Protein AF-A0A833JDJ6-F1 (afdb_monomer)

Structure (mmCIF, N/CA/C/O backbone):
data_AF-A0A833JDJ6-F1
#
_entry.id   AF-A0A833JDJ6-F1
#
loop_
_atom_site.group_PDB
_atom_site.id
_atom_site.type_symbol
_atom_site.label_atom_id
_atom_site.label_alt_id
_atom_site.label_comp_id
_atom_site.label_asym_id
_atom_site.label_entity_id
_atom_site.label_seq_id
_atom_site.pdbx_PDB_ins_code
_atom_site.Cartn_x
_atom_site.Cartn_y
_atom_site.Cartn_z
_atom_site.occupancy
_atom_site.B_iso_or_equiv
_atom_site.auth_seq_id
_atom_site.auth_comp_id
_atom_site.auth_asym_id
_atom_site.auth_atom_id
_atom_site.pdbx_PDB_model_num
ATOM 1 N N . MET A 1 1 ? 30.767 -0.910 -39.410 1.00 68.19 1 MET A N 1
ATOM 2 C CA . MET A 1 1 ? 29.750 0.168 -39.430 1.00 68.19 1 MET A CA 1
ATOM 3 C C . MET A 1 1 ? 28.415 -0.305 -38.847 1.00 68.19 1 MET A C 1
ATOM 5 O O . MET A 1 1 ? 27.985 0.257 -37.852 1.00 68.19 1 MET A O 1
ATOM 9 N N . ILE A 1 2 ? 27.828 -1.394 -39.364 1.00 83.81 2 ILE A N 1
ATOM 10 C CA . ILE A 1 2 ? 26.548 -1.960 -38.882 1.00 83.81 2 ILE A CA 1
ATOM 11 C C . ILE A 1 2 ? 26.592 -2.422 -37.414 1.00 83.81 2 ILE A C 1
ATOM 13 O O . ILE A 1 2 ? 25.705 -2.076 -36.647 1.00 83.81 2 ILE A O 1
ATOM 17 N N . ALA A 1 3 ? 27.645 -3.123 -36.980 1.00 83.00 3 ALA A N 1
ATOM 18 C CA . ALA A 1 3 ? 27.762 -3.567 -35.583 1.00 83.00 3 ALA A CA 1
ATOM 19 C C . ALA A 1 3 ? 27.811 -2.396 -34.580 1.00 83.00 3 ALA A C 1
ATOM 21 O O . ALA A 1 3 ? 27.207 -2.465 -33.514 1.00 83.00 3 ALA A O 1
ATOM 22 N N . ASN A 1 4 ? 28.472 -1.291 -34.950 1.00 86.12 4 ASN A N 1
ATOM 23 C CA . ASN A 1 4 ? 28.526 -0.091 -34.115 1.00 86.12 4 ASN A CA 1
ATOM 24 C C . ASN A 1 4 ? 27.152 0.592 -34.036 1.00 86.12 4 ASN A C 1
ATOM 26 O O . ASN A 1 4 ? 26.734 1.016 -32.964 1.00 86.12 4 ASN A O 1
ATOM 30 N N . PHE A 1 5 ? 26.421 0.637 -35.154 1.00 90.44 5 PHE A N 1
ATOM 31 C CA . PHE A 1 5 ? 25.044 1.128 -35.192 1.00 90.44 5 PHE A CA 1
ATOM 32 C C . PHE A 1 5 ? 24.110 0.286 -34.309 1.00 90.44 5 PHE A C 1
ATOM 34 O O . PHE A 1 5 ? 23.382 0.841 -33.491 1.00 90.44 5 PHE A O 1
ATOM 41 N N . ILE A 1 6 ? 24.184 -1.047 -3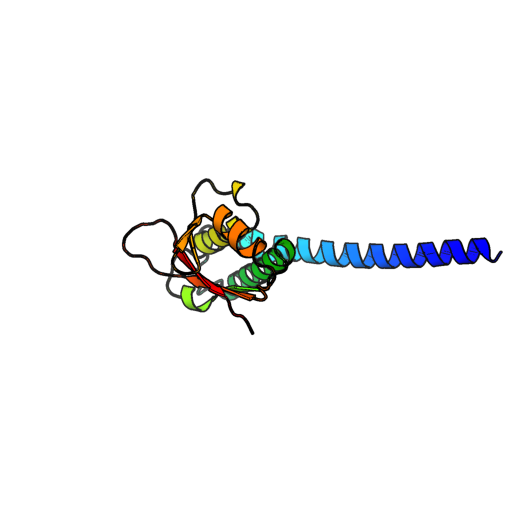4.408 1.00 91.38 6 ILE A N 1
ATOM 42 C CA . ILE A 1 6 ? 23.391 -1.968 -33.579 1.00 91.38 6 ILE A CA 1
ATOM 43 C C . ILE A 1 6 ? 23.707 -1.769 -32.090 1.00 91.38 6 ILE A C 1
ATOM 45 O O . ILE A 1 6 ? 22.786 -1.688 -31.281 1.00 91.38 6 ILE A O 1
ATOM 49 N N . PHE A 1 7 ? 24.984 -1.625 -31.723 1.00 93.19 7 PHE A N 1
ATOM 50 C CA . PHE A 1 7 ? 25.388 -1.365 -30.338 1.00 93.19 7 PHE A CA 1
ATOM 51 C C . PHE A 1 7 ? 24.778 -0.067 -29.786 1.00 93.19 7 PHE A C 1
ATOM 53 O O . PHE A 1 7 ? 24.161 -0.084 -28.723 1.00 93.19 7 PHE A O 1
ATOM 60 N N . HIS A 1 8 ? 24.886 1.043 -30.523 1.00 92.50 8 HIS A N 1
ATOM 61 C CA . HIS A 1 8 ? 24.336 2.333 -30.092 1.00 92.50 8 HIS A CA 1
ATOM 62 C C . HIS A 1 8 ? 22.805 2.316 -30.031 1.00 92.50 8 HIS A C 1
ATOM 64 O O . HIS A 1 8 ? 22.222 2.919 -29.133 1.00 92.50 8 HIS A O 1
ATOM 70 N N . PHE A 1 9 ? 22.149 1.595 -30.942 1.00 93.06 9 PHE A N 1
ATOM 71 C CA . PHE A 1 9 ? 20.698 1.425 -30.934 1.00 93.06 9 PHE A CA 1
ATOM 72 C C . PHE A 1 9 ? 20.218 0.651 -29.698 1.00 93.06 9 PHE A C 1
ATOM 74 O O . PHE A 1 9 ? 19.315 1.104 -28.995 1.00 93.06 9 PHE A O 1
ATOM 81 N N . ILE A 1 10 ? 20.861 -0.478 -29.384 1.00 93.00 10 ILE A N 1
ATOM 82 C CA . ILE A 1 10 ? 20.561 -1.262 -28.178 1.00 93.00 10 ILE A CA 1
ATOM 83 C C . ILE A 1 10 ? 20.815 -0.419 -26.922 1.00 93.00 10 ILE A C 1
ATOM 85 O O . ILE A 1 10 ? 19.972 -0.375 -26.027 1.00 93.00 10 ILE A O 1
ATOM 89 N N . PHE A 1 11 ? 21.937 0.304 -26.870 1.00 93.94 11 PHE A N 1
ATOM 90 C CA . PHE A 1 11 ? 22.257 1.196 -25.756 1.00 93.94 11 PHE A CA 1
ATOM 91 C C . PHE A 1 11 ? 21.213 2.308 -25.581 1.00 93.94 11 PHE A C 1
ATOM 93 O O . PHE A 1 11 ? 20.783 2.569 -24.460 1.00 93.94 11 PHE A O 1
ATOM 100 N N . ALA A 1 12 ? 20.746 2.918 -26.674 1.00 92.81 12 ALA A N 1
ATOM 101 C CA . ALA A 1 12 ? 19.701 3.937 -26.637 1.00 92.81 12 ALA A CA 1
ATOM 102 C C . ALA A 1 12 ? 18.378 3.388 -26.081 1.00 92.81 12 ALA A C 1
ATOM 104 O O . ALA A 1 12 ? 17.744 4.050 -25.262 1.00 92.81 12 ALA A O 1
ATOM 105 N N . ILE A 1 13 ? 17.988 2.162 -26.451 1.00 94.69 13 ILE A N 1
ATOM 106 C CA . ILE A 1 13 ? 16.804 1.502 -25.878 1.00 94.69 13 ILE A CA 1
ATOM 107 C C . ILE A 1 13 ? 16.964 1.351 -24.363 1.00 94.69 13 ILE A C 1
ATOM 109 O O . ILE A 1 13 ? 16.075 1.757 -23.614 1.00 94.69 13 ILE A O 1
ATOM 113 N N . PHE A 1 14 ? 18.097 0.823 -23.894 1.00 93.88 14 PHE A N 1
ATOM 114 C CA . PHE A 1 14 ? 18.341 0.681 -22.457 1.00 93.88 14 PHE A CA 1
A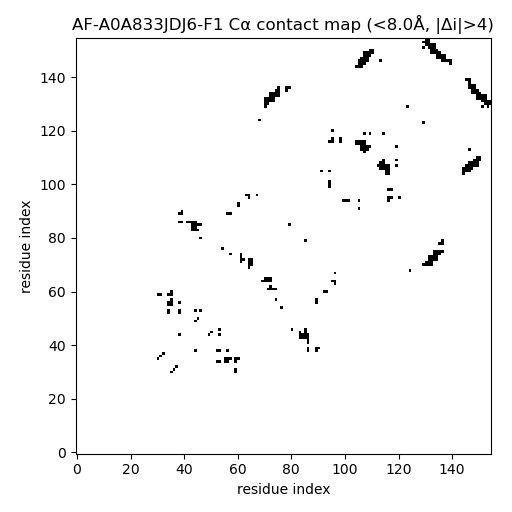TOM 115 C C . PHE A 1 14 ? 18.377 2.028 -21.730 1.00 93.88 14 PHE A C 1
ATOM 117 O O . PHE A 1 14 ? 17.831 2.131 -20.634 1.00 93.88 14 PHE A O 1
ATOM 124 N N . ALA A 1 15 ? 18.947 3.070 -22.339 1.00 93.44 15 ALA A N 1
ATOM 125 C CA . ALA A 1 15 ? 18.965 4.416 -21.776 1.00 93.44 15 ALA A CA 1
ATOM 126 C C . ALA A 1 15 ? 17.550 4.998 -21.626 1.00 93.44 15 ALA A C 1
ATOM 128 O O . ALA A 1 15 ? 17.225 5.560 -20.581 1.00 93.44 15 ALA A O 1
ATOM 129 N N . VAL A 1 16 ? 16.681 4.811 -22.626 1.00 93.50 16 VAL A N 1
ATOM 130 C CA . VAL A 1 16 ? 15.271 5.229 -22.551 1.00 93.50 16 VAL A CA 1
ATOM 131 C C . VAL A 1 16 ? 14.540 4.466 -21.447 1.00 93.50 16 VAL A C 1
ATOM 133 O O . VAL A 1 16 ? 13.870 5.083 -20.621 1.00 93.50 16 VAL A O 1
ATOM 136 N N . TRP A 1 17 ? 14.708 3.144 -21.370 1.00 92.25 17 TRP A N 1
ATOM 137 C CA . TRP A 1 17 ? 14.112 2.332 -20.305 1.00 92.25 17 TRP A CA 1
ATOM 138 C C . TRP A 1 17 ? 14.599 2.741 -18.913 1.00 92.25 17 TRP A C 1
ATOM 140 O O . TRP A 1 17 ? 13.792 2.849 -17.990 1.00 92.25 17 TRP A O 1
ATOM 150 N N . ALA A 1 18 ? 15.894 3.023 -18.764 1.00 89.56 18 ALA A N 1
ATOM 151 C CA . ALA A 1 18 ? 16.468 3.518 -17.519 1.00 89.56 18 ALA A CA 1
ATOM 152 C C . ALA A 1 18 ? 15.889 4.889 -17.138 1.00 89.56 18 ALA A C 1
ATOM 154 O O . ALA A 1 18 ? 15.526 5.094 -15.982 1.00 89.56 18 ALA A O 1
ATOM 155 N N . GLY A 1 19 ? 15.732 5.799 -18.105 1.00 88.25 19 GLY A N 1
ATOM 156 C CA . GLY A 1 19 ? 15.100 7.102 -17.892 1.00 88.25 19 GLY A CA 1
ATOM 157 C C . GLY A 1 19 ? 13.642 6.986 -17.441 1.00 88.25 19 GLY A C 1
ATOM 158 O O . GLY A 1 19 ? 13.242 7.630 -16.472 1.00 88.25 19 GLY A O 1
ATOM 159 N N . VAL A 1 20 ? 12.861 6.111 -18.082 1.00 91.19 20 VAL A N 1
ATOM 160 C CA . VAL A 1 20 ? 11.468 5.833 -17.692 1.00 91.19 20 VAL A CA 1
ATOM 161 C C . VAL A 1 20 ? 11.402 5.241 -16.283 1.00 91.19 20 VAL A C 1
ATOM 163 O O . VAL A 1 20 ? 10.613 5.701 -15.457 1.00 91.19 20 VAL A O 1
ATOM 166 N N . ALA A 1 21 ? 12.252 4.259 -15.976 1.00 85.25 21 ALA A N 1
ATOM 167 C CA . ALA A 1 21 ? 12.310 3.646 -14.653 1.00 85.25 21 ALA A CA 1
ATOM 168 C C . ALA A 1 21 ? 12.686 4.665 -13.565 1.00 85.25 21 ALA A C 1
ATOM 170 O O . ALA A 1 21 ? 12.045 4.709 -12.513 1.00 85.25 21 ALA A O 1
ATOM 171 N N . TRP A 1 22 ? 13.679 5.518 -13.833 1.00 87.56 22 TRP A N 1
ATOM 172 C CA . TRP A 1 22 ? 14.095 6.585 -12.926 1.00 87.56 22 TRP A CA 1
ATOM 173 C C . TRP A 1 22 ? 12.971 7.593 -12.677 1.00 87.56 22 TRP A C 1
ATOM 175 O O . TRP A 1 22 ? 12.690 7.914 -11.524 1.00 87.56 22 TRP A O 1
ATOM 185 N N . PHE A 1 23 ? 12.274 8.031 -13.728 1.00 82.88 23 PHE A N 1
ATOM 186 C CA . PHE A 1 23 ? 11.152 8.963 -13.611 1.00 82.88 23 PHE A CA 1
ATOM 187 C C . PHE A 1 23 ? 10.012 8.398 -12.750 1.00 82.88 23 PHE A C 1
ATOM 189 O O . PHE A 1 23 ? 9.507 9.078 -11.856 1.00 82.88 23 PHE A O 1
ATOM 196 N N . ILE A 1 24 ? 9.638 7.131 -12.963 1.00 79.00 24 ILE A N 1
ATOM 197 C CA . ILE A 1 24 ? 8.616 6.447 -12.154 1.00 79.00 24 ILE A CA 1
ATOM 198 C C . ILE A 1 24 ? 9.041 6.389 -10.681 1.00 79.00 24 ILE A C 1
ATOM 200 O O . ILE A 1 24 ? 8.246 6.687 -9.787 1.00 79.00 24 ILE A O 1
ATOM 204 N N . LEU A 1 25 ? 10.298 6.023 -10.422 1.00 77.44 25 LEU A N 1
ATOM 205 C CA . LEU A 1 25 ? 10.823 5.875 -9.067 1.00 77.44 25 LEU A CA 1
ATOM 206 C C . LEU A 1 25 ? 10.923 7.227 -8.346 1.00 77.44 25 LEU A C 1
ATOM 208 O O . LEU A 1 25 ? 10.577 7.321 -7.168 1.00 77.44 25 LEU A O 1
ATOM 212 N N . HIS A 1 26 ? 11.317 8.282 -9.062 1.00 79.50 26 HIS A N 1
ATOM 213 C CA . HIS A 1 26 ? 11.387 9.638 -8.530 1.00 79.50 26 HIS A CA 1
ATOM 214 C C . HIS A 1 26 ? 10.001 10.183 -8.159 1.00 79.50 26 HIS A C 1
ATOM 216 O O . HIS A 1 26 ? 9.814 10.646 -7.035 1.00 79.50 26 HIS A O 1
ATOM 222 N N . ASN A 1 27 ? 9.006 10.040 -9.041 1.00 77.31 27 ASN A N 1
ATOM 223 C CA . ASN A 1 27 ? 7.631 10.472 -8.761 1.00 77.31 27 ASN A CA 1
ATOM 224 C C . ASN A 1 27 ? 7.025 9.737 -7.560 1.00 77.31 27 ASN A C 1
ATOM 226 O O . ASN A 1 27 ? 6.330 10.339 -6.741 1.00 77.31 27 ASN A O 1
ATOM 230 N N . ARG A 1 28 ? 7.307 8.436 -7.425 1.00 76.00 28 ARG A N 1
ATOM 231 C CA . ARG A 1 28 ? 6.877 7.647 -6.265 1.00 76.00 28 ARG A CA 1
ATOM 232 C C . ARG A 1 28 ? 7.494 8.178 -4.970 1.00 76.00 28 ARG A C 1
ATOM 234 O O . ARG A 1 28 ? 6.772 8.424 -4.006 1.00 76.00 28 ARG A O 1
ATOM 241 N N . TYR A 1 29 ? 8.809 8.404 -4.961 1.00 76.56 29 TYR A N 1
ATOM 242 C CA . TYR A 1 29 ? 9.506 8.977 -3.808 1.00 76.56 29 TYR A CA 1
ATOM 243 C C . TYR A 1 29 ? 8.969 10.367 -3.440 1.00 76.56 29 TYR A C 1
ATOM 245 O O . TYR A 1 29 ? 8.754 10.664 -2.265 1.00 76.56 29 TYR A O 1
ATOM 253 N N . GLN A 1 30 ? 8.700 11.205 -4.441 1.00 74.81 30 GLN A N 1
ATOM 254 C CA . GLN A 1 30 ? 8.129 12.530 -4.237 1.00 74.81 30 GLN A CA 1
ATOM 255 C C . GLN A 1 30 ? 6.722 12.456 -3.626 1.00 74.81 30 GLN A C 1
ATOM 257 O O . GLN A 1 30 ? 6.466 13.120 -2.625 1.00 74.81 30 GLN A O 1
ATOM 262 N N . SER A 1 31 ? 5.845 11.584 -4.136 1.00 69.06 31 SER A N 1
ATOM 263 C CA . SER A 1 31 ? 4.499 11.384 -3.576 1.00 69.06 31 SER A CA 1
ATOM 264 C C . SER A 1 31 ? 4.535 10.937 -2.109 1.00 69.06 31 SER A C 1
ATOM 266 O O . SER A 1 31 ? 3.786 11.457 -1.279 1.00 69.06 31 SER A O 1
ATOM 268 N N . LEU A 1 32 ? 5.449 10.025 -1.759 1.00 73.81 32 LEU A N 1
ATOM 269 C CA . LEU A 1 32 ? 5.676 9.609 -0.372 1.00 73.81 32 LEU A CA 1
ATOM 270 C C . LEU A 1 32 ? 6.101 10.783 0.512 1.00 73.81 32 LEU A C 1
ATOM 272 O O . LEU A 1 32 ? 5.531 10.990 1.587 1.00 73.81 32 LEU A O 1
ATOM 276 N N . ARG A 1 33 ? 7.085 11.558 0.048 1.00 72.38 33 ARG A N 1
ATOM 277 C CA . ARG A 1 33 ? 7.662 12.689 0.778 1.00 72.38 33 ARG A CA 1
ATOM 278 C C . ARG A 1 33 ? 6.692 13.852 0.957 1.00 72.38 33 ARG A C 1
ATOM 280 O O . ARG A 1 33 ? 6.755 14.518 1.983 1.00 72.38 33 ARG A O 1
ATOM 287 N N . GLU A 1 34 ? 5.827 14.106 -0.015 1.00 74.12 34 GLU A N 1
ATOM 288 C CA . GLU A 1 34 ? 4.917 15.254 0.000 1.00 74.12 34 GLU A CA 1
ATOM 289 C C . GLU A 1 34 ? 3.560 14.936 0.636 1.00 74.12 34 GLU A C 1
ATOM 291 O O . GLU A 1 34 ? 2.958 15.816 1.248 1.00 74.12 34 GLU A O 1
ATOM 296 N N . ASN A 1 35 ? 3.073 13.694 0.529 1.00 75.44 35 ASN A N 1
ATOM 297 C CA . ASN A 1 35 ? 1.727 13.338 0.985 1.00 75.44 35 ASN A CA 1
ATOM 298 C C . ASN A 1 35 ? 1.735 12.473 2.250 1.00 75.44 35 ASN A C 1
ATOM 300 O O . ASN A 1 35 ? 1.059 12.799 3.227 1.00 75.44 35 ASN A O 1
ATOM 304 N N . LEU A 1 36 ? 2.479 11.362 2.248 1.00 73.31 36 LEU A N 1
ATOM 305 C CA . LEU A 1 36 ? 2.397 10.363 3.318 1.00 73.31 36 LEU A CA 1
ATOM 306 C C . LEU A 1 36 ? 3.235 10.754 4.541 1.00 73.31 36 LEU A C 1
ATOM 308 O O . LEU A 1 36 ? 2.711 10.771 5.651 1.00 73.31 36 LEU A O 1
ATOM 312 N N . ILE A 1 37 ? 4.509 11.108 4.343 1.00 73.38 37 ILE A N 1
ATOM 313 C CA . ILE A 1 37 ? 5.429 11.451 5.441 1.00 73.38 37 ILE A CA 1
ATOM 314 C C . ILE A 1 37 ? 4.918 12.647 6.261 1.00 73.38 37 ILE A C 1
ATOM 316 O O . ILE A 1 37 ? 4.832 12.516 7.480 1.00 73.38 37 ILE A O 1
ATOM 320 N N . PRO A 1 38 ? 4.497 13.777 5.660 1.00 67.31 38 PRO A N 1
ATOM 321 C CA . PRO A 1 38 ? 4.013 14.915 6.435 1.00 67.31 38 PRO A CA 1
ATOM 322 C C . PRO A 1 38 ? 2.747 14.569 7.221 1.00 67.31 38 PRO A C 1
ATOM 324 O O . PRO A 1 38 ? 2.610 14.981 8.368 1.00 67.31 38 PRO A O 1
ATOM 327 N N . SER A 1 39 ? 1.860 13.749 6.646 1.00 70.75 39 SER A N 1
ATOM 328 C CA . SER A 1 39 ? 0.666 13.258 7.342 1.00 70.75 39 SER A CA 1
ATOM 329 C C . SER A 1 39 ? 1.022 12.389 8.554 1.00 70.75 39 SER A C 1
ATOM 331 O O . SER A 1 39 ? 0.426 12.532 9.614 1.00 70.75 39 SER A O 1
ATOM 333 N N . LEU A 1 40 ? 2.030 11.524 8.430 1.00 68.06 40 LEU A N 1
ATOM 334 C CA . LEU A 1 40 ? 2.532 10.715 9.544 1.00 68.06 40 LEU A CA 1
ATOM 335 C C . LEU A 1 40 ? 3.284 11.541 10.600 1.00 68.06 40 LEU A C 1
ATOM 337 O O . LEU A 1 40 ? 3.383 11.111 11.738 1.00 68.06 40 LEU A O 1
ATOM 341 N N . CYS A 1 41 ? 3.821 12.715 10.262 1.00 66.38 41 CYS A N 1
ATOM 342 C CA . CYS A 1 41 ? 4.486 13.594 11.232 1.00 66.38 41 CYS A CA 1
ATOM 343 C C . CYS A 1 41 ? 3.516 14.536 11.969 1.00 66.38 41 CYS A C 1
ATOM 345 O O . CYS A 1 41 ? 3.862 15.082 13.018 1.00 66.38 41 CYS A O 1
ATOM 347 N N . LEU A 1 42 ? 2.309 14.752 11.439 1.00 68.38 42 LEU A N 1
ATOM 348 C CA . LEU A 1 42 ? 1.284 15.574 12.078 1.00 68.38 42 LEU A CA 1
ATOM 349 C C . LEU A 1 42 ? 0.602 14.779 13.200 1.00 68.38 42 LEU A C 1
ATOM 351 O O . LEU A 1 42 ? -0.301 13.986 12.949 1.00 68.38 42 LEU A O 1
ATOM 355 N N . GLN A 1 43 ? 0.996 15.039 14.452 1.00 58.69 43 GLN A N 1
ATOM 356 C CA . GLN A 1 43 ? 0.433 14.373 15.640 1.00 58.69 43 GLN A CA 1
ATOM 357 C C . GLN A 1 43 ? -1.098 14.498 15.751 1.00 58.69 43 GLN A C 1
ATOM 359 O O . GLN A 1 43 ? -1.740 13.588 16.261 1.00 58.69 43 GLN A O 1
ATOM 364 N N . ASN A 1 44 ? -1.687 15.588 15.241 1.00 61.09 44 ASN A N 1
ATOM 365 C CA . ASN A 1 44 ? -3.132 15.828 15.243 1.00 61.09 44 ASN A CA 1
ATOM 366 C C . ASN A 1 44 ? -3.614 16.256 13.848 1.00 61.09 44 ASN A C 1
ATOM 368 O O . ASN A 1 44 ? -3.708 17.448 13.546 1.00 61.09 44 ASN A O 1
ATOM 372 N N . ILE A 1 45 ? -3.952 15.300 12.980 1.00 64.50 45 ILE A N 1
ATOM 373 C CA . ILE A 1 45 ? -4.650 15.620 11.728 1.00 64.50 45 ILE A CA 1
ATOM 374 C C . ILE A 1 45 ? -6.136 15.818 12.043 1.00 64.50 45 ILE A C 1
ATOM 376 O O . ILE A 1 45 ? -6.888 14.857 12.211 1.00 64.50 45 ILE A O 1
ATOM 380 N N . ASN A 1 46 ? -6.599 17.066 12.054 1.00 64.75 46 ASN A N 1
ATOM 381 C CA . ASN A 1 46 ? -8.032 17.339 12.036 1.00 64.75 46 ASN A CA 1
ATOM 382 C C . ASN A 1 46 ? -8.601 16.964 10.656 1.00 64.75 46 ASN A C 1
ATOM 384 O O . ASN A 1 46 ? -8.354 17.673 9.681 1.00 64.75 46 ASN A O 1
ATOM 388 N N . ILE A 1 47 ? -9.344 15.854 10.561 1.00 66.69 47 ILE A N 1
ATOM 389 C CA . ILE A 1 47 ? -9.892 15.337 9.291 1.00 66.69 47 ILE A CA 1
ATOM 390 C C . ILE A 1 47 ? -10.762 16.390 8.595 1.00 66.69 47 ILE A C 1
ATOM 392 O O . ILE A 1 47 ? -10.710 16.508 7.375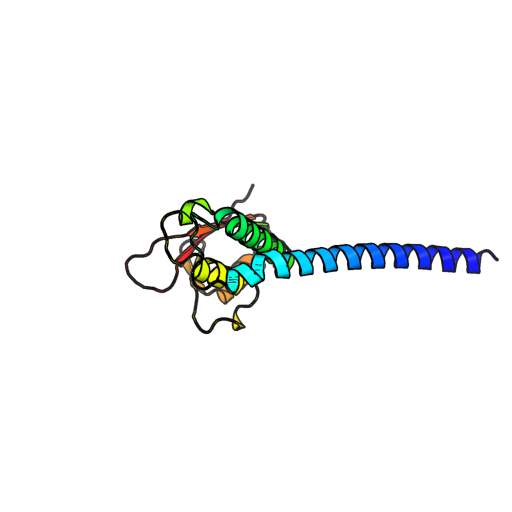 1.00 66.69 47 ILE A O 1
ATOM 396 N N . THR A 1 48 ? -11.500 17.207 9.348 1.00 67.94 48 THR A N 1
ATOM 397 C CA . THR A 1 48 ? -12.378 18.246 8.793 1.00 67.94 48 THR A CA 1
ATOM 398 C C . THR A 1 48 ? -11.589 19.360 8.097 1.00 67.94 48 THR A C 1
ATOM 400 O O . THR A 1 48 ? -12.042 19.891 7.088 1.00 67.94 48 THR A O 1
ATOM 403 N N . GLN A 1 49 ? -10.393 19.690 8.595 1.00 71.12 49 GLN A N 1
ATOM 404 C CA . GLN A 1 49 ? -9.535 20.748 8.040 1.00 71.12 49 GLN A CA 1
ATOM 405 C C . GLN A 1 49 ? -8.528 20.211 7.011 1.00 71.12 49 GLN A C 1
ATOM 407 O O . GLN A 1 49 ? -8.260 20.854 6.002 1.00 71.12 49 GLN A O 1
ATOM 412 N N . ASN A 1 50 ? -8.013 19.001 7.227 1.00 74.06 50 ASN A N 1
ATOM 413 C CA . ASN A 1 50 ? -6.919 18.402 6.459 1.00 74.06 50 ASN A CA 1
ATOM 414 C C . ASN A 1 50 ? -7.387 17.252 5.554 1.00 74.06 50 ASN A C 1
ATOM 416 O O . ASN A 1 50 ? -6.588 16.402 5.156 1.00 74.06 50 ASN A O 1
ATOM 420 N N . ARG A 1 51 ? -8.682 17.206 5.216 1.00 77.00 51 ARG A N 1
ATOM 421 C CA . ARG A 1 51 ? -9.301 16.109 4.456 1.00 77.00 51 ARG A CA 1
ATOM 422 C C . ARG A 1 51 ? -8.563 15.794 3.157 1.00 77.00 51 ARG A C 1
ATOM 424 O O . ARG A 1 51 ? -8.359 14.630 2.830 1.00 77.00 51 ARG A O 1
ATOM 431 N N . SER A 1 52 ? -8.163 16.823 2.411 1.00 82.06 52 SER A N 1
ATOM 432 C CA . SER A 1 52 ? -7.471 16.669 1.126 1.00 82.06 52 SER A CA 1
ATOM 433 C C . SER A 1 52 ? -6.108 15.989 1.283 1.00 82.06 52 SER A C 1
ATOM 435 O O . SER A 1 52 ? -5.797 15.065 0.533 1.00 82.06 52 SER A O 1
ATOM 437 N N . LEU A 1 53 ? -5.327 16.407 2.279 1.00 79.88 53 LEU A N 1
ATOM 438 C CA . LEU A 1 53 ? -4.023 15.841 2.617 1.00 79.88 53 LEU A CA 1
ATOM 439 C C . LEU A 1 53 ? -4.163 14.398 3.120 1.00 79.88 53 LEU A C 1
ATOM 441 O O . LEU A 1 53 ? -3.469 13.512 2.628 1.00 79.88 53 LEU A O 1
ATOM 445 N N . PHE A 1 54 ? -5.145 14.132 3.985 1.00 80.94 54 PHE A N 1
ATOM 446 C CA . PHE A 1 54 ? -5.445 12.784 4.470 1.00 80.94 54 PHE A CA 1
ATOM 447 C C . PHE A 1 54 ? -5.854 11.827 3.337 1.00 80.94 54 PHE A C 1
ATOM 449 O O . PHE A 1 54 ? -5.315 10.729 3.229 1.00 80.94 54 PHE A O 1
ATOM 456 N N . ILE A 1 55 ? -6.743 12.254 2.430 1.00 83.25 55 ILE A N 1
ATOM 457 C CA . ILE A 1 55 ? -7.140 11.447 1.262 1.00 83.25 55 ILE A CA 1
ATOM 458 C C . ILE A 1 55 ? -5.930 11.145 0.370 1.00 83.25 55 ILE A C 1
ATOM 460 O O . ILE A 1 55 ? -5.787 10.022 -0.114 1.00 83.25 55 ILE A O 1
ATOM 464 N N . ARG A 1 56 ? -5.049 12.126 0.139 1.00 84.31 56 ARG A N 1
ATOM 465 C CA . ARG A 1 56 ? -3.822 11.920 -0.647 1.00 84.31 56 ARG A CA 1
ATOM 466 C C . ARG A 1 56 ? -2.869 10.940 0.035 1.00 84.31 56 ARG A C 1
ATOM 468 O O . ARG A 1 56 ? -2.304 10.090 -0.651 1.00 84.31 56 ARG A O 1
ATOM 475 N N . ALA A 1 57 ? -2.729 11.013 1.357 1.00 83.81 57 ALA A N 1
ATOM 476 C CA . ALA A 1 57 ? -1.927 10.071 2.132 1.00 83.81 57 ALA A CA 1
ATOM 477 C C . ALA A 1 57 ? -2.470 8.639 2.023 1.00 83.81 57 ALA A C 1
ATOM 479 O O . ALA A 1 57 ? -1.707 7.732 1.700 1.00 83.81 57 ALA A O 1
ATOM 480 N N . ILE A 1 58 ? -3.785 8.445 2.182 1.00 86.50 58 ILE A N 1
ATOM 481 C CA . ILE A 1 58 ? -4.435 7.135 2.014 1.00 86.50 58 ILE A CA 1
ATOM 482 C C . ILE A 1 58 ? -4.225 6.590 0.598 1.00 86.50 58 ILE A C 1
ATOM 484 O O . ILE A 1 58 ? -3.785 5.457 0.445 1.00 86.50 58 ILE A O 1
ATOM 488 N N . ARG A 1 59 ? -4.452 7.397 -0.446 1.00 88.50 59 ARG A N 1
ATOM 489 C CA . ARG A 1 59 ? -4.223 6.968 -1.840 1.00 88.50 59 ARG A CA 1
ATOM 490 C C . ARG A 1 59 ? -2.770 6.581 -2.107 1.00 88.50 59 ARG A C 1
ATOM 492 O O . ARG A 1 59 ? -2.510 5.619 -2.822 1.00 88.50 59 ARG A O 1
ATOM 499 N N . THR A 1 60 ? -1.826 7.327 -1.536 1.00 86.94 60 THR A N 1
ATOM 500 C CA . THR A 1 60 ? -0.396 6.997 -1.626 1.00 86.94 60 THR A CA 1
ATOM 501 C C . THR A 1 60 ? -0.123 5.661 -0.937 1.00 86.94 60 THR A C 1
ATOM 503 O O . THR A 1 60 ? 0.562 4.809 -1.492 1.00 86.94 60 THR A O 1
ATOM 506 N N . LEU A 1 61 ? -0.728 5.425 0.229 1.00 87.38 61 LEU A N 1
ATOM 507 C CA . LEU A 1 61 ? -0.611 4.162 0.948 1.00 87.38 61 LEU A CA 1
ATOM 508 C C . LEU A 1 61 ? -1.191 2.974 0.159 1.00 87.38 61 LEU A C 1
ATOM 510 O O . LEU A 1 61 ? -0.549 1.931 0.072 1.00 87.38 61 LEU A O 1
ATOM 514 N N . GLU A 1 62 ? -2.364 3.125 -0.463 1.00 88.50 62 GLU A N 1
ATOM 515 C CA . GLU A 1 62 ? -2.965 2.090 -1.322 1.00 88.50 62 GLU A CA 1
ATOM 516 C C . GLU A 1 62 ? -2.029 1.692 -2.473 1.00 88.50 62 GLU A C 1
ATOM 518 O O . GLU A 1 62 ? -1.886 0.505 -2.780 1.00 88.50 62 GLU A O 1
ATOM 523 N N . GLN A 1 63 ? -1.363 2.673 -3.091 1.00 87.88 63 GLN A N 1
ATOM 524 C CA . GLN A 1 63 ? -0.387 2.437 -4.158 1.00 87.88 63 GLN A CA 1
ATOM 525 C C . GLN A 1 63 ? 0.842 1.671 -3.654 1.00 87.88 63 GLN A C 1
ATOM 527 O O . GLN A 1 63 ? 1.293 0.727 -4.305 1.00 87.88 63 GLN A O 1
ATOM 532 N N . GLU A 1 64 ? 1.363 2.029 -2.481 1.00 86.12 64 GLU A N 1
ATOM 533 C CA . GLU A 1 64 ? 2.507 1.343 -1.871 1.00 86.12 64 GLU A CA 1
ATOM 534 C C . GLU A 1 64 ? 2.196 -0.103 -1.473 1.00 86.12 64 GLU A C 1
ATOM 536 O O . GLU A 1 64 ? 2.998 -1.012 -1.720 1.00 86.12 64 GLU A O 1
ATOM 541 N N . LEU A 1 65 ? 1.009 -0.339 -0.910 1.00 86.62 65 LEU A N 1
ATOM 542 C CA . LEU A 1 65 ? 0.536 -1.681 -0.577 1.00 86.62 65 LEU A CA 1
ATOM 543 C C . LEU A 1 65 ? 0.350 -2.523 -1.845 1.00 86.62 65 LEU A C 1
ATOM 545 O O . LEU A 1 65 ? 0.797 -3.670 -1.894 1.00 86.62 65 LEU A O 1
ATOM 549 N N . PHE A 1 66 ? -0.213 -1.944 -2.912 1.00 88.06 66 PHE A N 1
ATOM 550 C CA . PHE A 1 66 ? -0.301 -2.616 -4.210 1.00 88.06 66 PHE A CA 1
ATOM 551 C C . PHE A 1 66 ? 1.079 -2.971 -4.768 1.00 88.06 66 PHE A C 1
ATOM 553 O O . PHE A 1 66 ? 1.283 -4.077 -5.268 1.00 88.06 66 PHE A O 1
ATOM 560 N N . HIS A 1 67 ? 2.057 -2.071 -4.673 1.00 83.88 67 HIS A N 1
ATOM 561 C CA . HIS A 1 67 ? 3.403 -2.36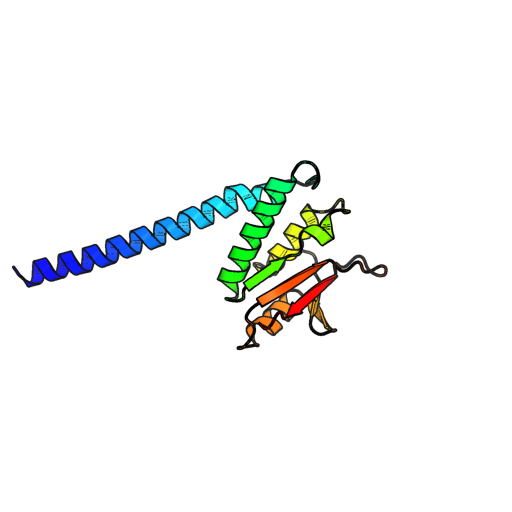7 -5.148 1.00 83.88 67 HIS A CA 1
ATOM 562 C C . HIS A 1 67 ? 4.077 -3.496 -4.366 1.00 83.88 67 HIS A C 1
ATOM 564 O O . HIS A 1 67 ? 4.739 -4.325 -5.005 1.00 83.88 67 HIS A O 1
ATOM 570 N N . SER A 1 68 ? 3.868 -3.539 -3.047 1.00 84.62 68 SER A N 1
ATOM 571 C CA . SER A 1 68 ? 4.435 -4.537 -2.132 1.00 84.62 68 SER A CA 1
ATOM 572 C C . SER A 1 68 ? 3.802 -5.920 -2.296 1.00 84.62 68 SER A C 1
ATOM 574 O O . SER A 1 68 ? 4.521 -6.910 -2.394 1.00 84.62 68 SER A O 1
ATOM 576 N N . PHE A 1 69 ? 2.471 -5.996 -2.390 1.00 84.06 69 PHE A N 1
ATOM 577 C CA . PHE A 1 69 ? 1.740 -7.271 -2.365 1.00 84.06 69 PHE A CA 1
ATOM 578 C C . PHE A 1 69 ? 1.187 -7.716 -3.719 1.00 84.06 69 PHE A C 1
ATOM 580 O O . PHE A 1 69 ? 0.743 -8.850 -3.846 1.00 84.06 69 PHE A O 1
ATOM 587 N N . LYS A 1 70 ? 1.188 -6.841 -4.733 1.00 86.38 70 LYS A N 1
ATOM 588 C CA . LYS A 1 70 ? 0.517 -7.052 -6.034 1.00 86.38 70 LYS A CA 1
ATOM 589 C C . LYS A 1 70 ? -1.001 -7.271 -5.931 1.00 86.38 70 LYS A C 1
ATOM 591 O O . LYS A 1 70 ? -1.617 -7.743 -6.881 1.00 86.38 70 LYS A O 1
ATOM 596 N N . ILE A 1 71 ? -1.610 -6.856 -4.819 1.00 87.06 71 ILE A N 1
ATOM 597 C CA . ILE A 1 71 ? -3.053 -6.933 -4.545 1.00 87.06 71 ILE A CA 1
ATOM 598 C C . ILE A 1 71 ? -3.604 -5.509 -4.471 1.00 87.06 71 ILE A C 1
ATOM 600 O O . ILE A 1 71 ? -2.964 -4.637 -3.888 1.00 87.06 71 ILE A O 1
ATOM 604 N N . LYS A 1 72 ? -4.768 -5.226 -5.071 1.00 87.19 72 LYS A N 1
ATOM 605 C CA . LYS A 1 72 ? -5.373 -3.886 -4.970 1.00 87.19 72 LYS A CA 1
ATOM 606 C C . LYS A 1 72 ? -5.922 -3.664 -3.561 1.00 87.19 72 LYS A C 1
ATOM 608 O O . LYS A 1 72 ? -6.762 -4.437 -3.117 1.00 87.19 72 LYS A O 1
ATOM 613 N N . PHE A 1 73 ? -5.520 -2.586 -2.900 1.00 88.38 73 PHE A N 1
ATOM 614 C CA . PHE A 1 73 ? -6.082 -2.180 -1.610 1.00 88.38 73 PHE A CA 1
ATOM 615 C C . PHE A 1 73 ? -7.094 -1.054 -1.805 1.00 88.38 73 PHE A C 1
ATOM 617 O O . PHE A 1 73 ? -6.921 -0.201 -2.672 1.00 88.38 73 PHE A O 1
ATOM 624 N N . SER A 1 74 ? -8.166 -1.082 -1.020 1.00 88.75 74 SER A N 1
ATOM 625 C CA . SER A 1 74 ? -9.168 -0.024 -0.955 1.00 88.75 74 SER A CA 1
ATOM 626 C C . SER A 1 74 ? -9.495 0.243 0.504 1.00 88.75 74 SER A C 1
ATOM 628 O O . SER A 1 74 ? -10.027 -0.638 1.173 1.00 88.75 74 SER A O 1
ATOM 630 N N . ILE A 1 75 ? -9.184 1.435 0.992 1.00 86.69 75 ILE A N 1
ATOM 631 C CA . ILE A 1 75 ? -9.386 1.817 2.390 1.00 86.69 75 ILE A CA 1
ATOM 632 C C . ILE A 1 75 ? -10.620 2.724 2.473 1.00 86.69 75 ILE A C 1
ATOM 634 O O . ILE A 1 75 ? -10.678 3.752 1.795 1.00 86.69 75 ILE A O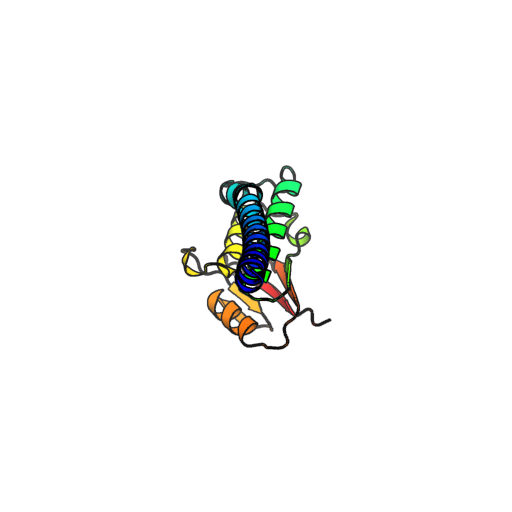 1
ATOM 638 N N . ASP A 1 76 ? -11.625 2.356 3.275 1.00 83.06 76 ASP A N 1
ATOM 639 C CA . ASP A 1 76 ? -12.844 3.165 3.411 1.00 83.06 76 ASP A CA 1
ATOM 640 C C . ASP A 1 76 ? -12.609 4.425 4.249 1.00 83.06 76 ASP A C 1
ATOM 642 O O . ASP A 1 76 ? -12.663 4.400 5.477 1.00 83.06 76 ASP A O 1
ATOM 646 N N . ILE A 1 77 ? -12.432 5.555 3.562 1.00 75.06 77 ILE A N 1
ATOM 647 C CA . ILE A 1 77 ? -12.186 6.857 4.183 1.00 75.06 77 ILE A CA 1
ATOM 648 C C . ILE A 1 77 ? -13.402 7.371 4.975 1.00 75.06 77 ILE A C 1
ATOM 650 O O . ILE A 1 77 ? -13.249 8.117 5.944 1.00 75.06 77 ILE A O 1
ATOM 654 N N . ASN A 1 78 ? -14.619 6.999 4.570 1.00 72.88 78 ASN A N 1
ATOM 655 C CA . ASN A 1 78 ? -15.840 7.548 5.157 1.00 72.88 78 ASN A CA 1
ATOM 656 C C . ASN A 1 78 ? -16.144 6.943 6.529 1.00 72.88 78 ASN A C 1
ATOM 658 O O . ASN A 1 78 ? -16.700 7.641 7.378 1.00 72.88 78 ASN A O 1
ATOM 662 N N . SER A 1 79 ? -15.693 5.709 6.780 1.00 65.88 79 SER A N 1
ATOM 663 C CA . SER A 1 79 ? -15.719 5.091 8.112 1.00 65.88 79 SER A CA 1
ATOM 664 C C . 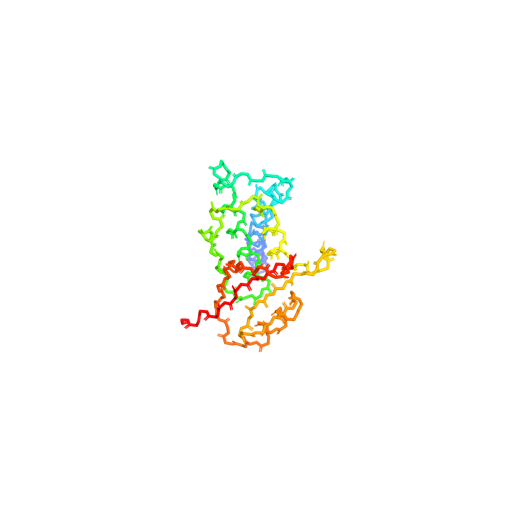SER A 1 79 ? -14.961 5.898 9.185 1.00 65.88 79 SER A C 1
ATOM 666 O O . SER A 1 79 ? -15.177 5.691 10.377 1.00 65.88 79 SER A O 1
ATOM 668 N N . PHE A 1 80 ? -14.117 6.866 8.792 1.00 62.91 80 PHE A N 1
ATOM 669 C CA . PHE A 1 80 ? -13.273 7.646 9.707 1.00 62.91 80 PHE A CA 1
ATOM 670 C C . PHE A 1 80 ? -13.817 9.026 10.098 1.00 62.91 80 PHE A C 1
ATOM 672 O O . PHE A 1 80 ? -13.179 9.716 10.892 1.00 62.91 80 PHE A O 1
ATOM 679 N N . ASN A 1 81 ? -14.964 9.458 9.560 1.00 57.19 81 ASN A N 1
ATOM 680 C CA . ASN A 1 81 ? -15.454 10.842 9.685 1.00 57.19 81 ASN A CA 1
ATOM 681 C C . ASN A 1 81 ? -15.699 11.324 11.134 1.00 57.19 81 ASN A C 1
ATOM 683 O O . ASN A 1 81 ? -15.930 12.511 11.350 1.00 57.19 81 ASN A O 1
ATOM 687 N N . THR A 1 82 ? -15.656 10.433 12.126 1.00 54.59 82 THR A N 1
ATOM 688 C CA . THR A 1 82 ? -16.000 10.716 13.526 1.00 54.59 82 THR A CA 1
ATOM 689 C C . THR A 1 82 ? -14.813 10.731 14.498 1.00 54.59 82 THR A C 1
ATOM 691 O O . THR A 1 82 ? -15.016 11.077 15.662 1.00 54.59 82 THR A O 1
ATOM 694 N N . LYS A 1 83 ? -13.577 10.386 14.088 1.00 56.41 83 LYS A N 1
ATOM 695 C CA . LYS A 1 83 ? -12.488 10.095 15.052 1.00 56.41 83 LYS A CA 1
ATOM 696 C C . LYS A 1 83 ? -11.345 11.117 15.100 1.00 56.41 83 LYS A C 1
ATOM 698 O O . LYS A 1 83 ? -10.915 11.668 14.092 1.00 56.41 83 LYS A O 1
ATOM 703 N N . LYS A 1 84 ? -10.816 11.302 16.320 1.00 53.59 84 LYS A N 1
ATOM 704 C CA . LYS A 1 84 ? -9.675 12.169 16.685 1.00 53.59 84 LYS A CA 1
ATOM 705 C C . LYS A 1 84 ? -8.292 11.588 16.337 1.00 53.59 84 LYS A C 1
ATOM 707 O O . LYS A 1 84 ? -7.298 12.277 16.518 1.00 53.59 84 LYS A O 1
ATOM 712 N N . GLU A 1 85 ? -8.211 10.359 15.827 1.00 63.81 85 GLU A N 1
ATOM 713 C CA . GLU A 1 85 ? -6.951 9.601 15.711 1.00 63.81 85 GLU A CA 1
ATOM 714 C C . GLU A 1 85 ? -6.613 9.162 14.274 1.00 63.81 85 GLU A C 1
ATOM 716 O O . GLU A 1 85 ? -6.134 8.062 14.006 1.00 63.81 85 GLU A O 1
ATOM 721 N N . SER A 1 86 ? -6.838 10.058 13.320 1.00 68.69 86 SER A N 1
ATOM 722 C CA . SER A 1 86 ? -6.358 9.980 11.927 1.00 68.69 86 SER A CA 1
ATOM 723 C C . SER A 1 86 ? -4.879 9.587 11.794 1.00 68.69 86 SER A C 1
ATOM 725 O O . SER A 1 86 ? -4.514 8.841 10.886 1.00 68.69 86 SER A O 1
ATOM 727 N N . HIS A 1 87 ? -4.031 10.047 12.714 1.00 70.88 87 HIS A N 1
ATOM 728 C CA . HIS A 1 87 ? -2.614 9.694 12.771 1.00 70.88 87 HIS A CA 1
ATOM 729 C C . HIS A 1 87 ? -2.397 8.203 13.093 1.00 70.88 87 HIS A C 1
ATOM 731 O O . HIS A 1 87 ? -1.681 7.506 12.373 1.00 70.88 87 HIS A O 1
ATOM 737 N N . THR A 1 88 ? -3.075 7.682 14.118 1.00 71.31 88 THR A N 1
ATOM 738 C CA . THR A 1 88 ? -2.981 6.272 14.527 1.00 71.31 88 THR A CA 1
ATOM 739 C C . THR A 1 88 ? -3.500 5.323 13.439 1.00 71.31 88 THR A C 1
ATOM 741 O O . THR A 1 88 ? -2.981 4.219 13.267 1.00 71.31 88 THR A O 1
ATOM 744 N N . LEU A 1 89 ? -4.468 5.770 12.631 1.00 75.50 89 LEU A N 1
ATOM 745 C CA . LEU A 1 89 ? -4.958 5.034 11.459 1.00 75.50 89 LEU A CA 1
ATOM 746 C C . LEU A 1 89 ? -3.894 4.911 10.360 1.00 75.50 89 LEU A C 1
ATOM 748 O O . LEU A 1 89 ? -3.631 3.814 9.871 1.00 75.50 89 LEU A O 1
ATOM 752 N N . LEU A 1 90 ? -3.243 6.017 9.986 1.00 77.75 90 LEU A N 1
ATOM 753 C CA . LEU A 1 90 ? -2.174 5.986 8.981 1.00 77.75 90 LEU A CA 1
ATOM 754 C C . LEU A 1 90 ? -0.984 5.145 9.458 1.00 77.75 90 LEU A C 1
ATOM 756 O O . LEU A 1 90 ? -0.446 4.344 8.689 1.00 77.75 90 LEU A O 1
ATOM 760 N N . LEU A 1 91 ? -0.612 5.267 10.735 1.00 77.00 91 LEU A N 1
ATOM 761 C CA . LEU A 1 91 ? 0.429 4.435 11.335 1.00 77.00 91 LEU A CA 1
ATOM 762 C C . LEU A 1 91 ? 0.068 2.953 11.271 1.00 77.00 91 LEU A C 1
ATOM 764 O O . LEU A 1 91 ? 0.876 2.133 10.840 1.00 77.00 91 LEU A O 1
ATOM 768 N N . SER A 1 92 ? -1.159 2.596 11.634 1.00 77.00 92 SER A N 1
ATOM 769 C CA . SER A 1 92 ? -1.538 1.188 11.670 1.00 77.00 92 SER A CA 1
ATOM 770 C C . SER A 1 92 ? -1.670 0.544 10.296 1.00 77.00 92 SER A C 1
ATOM 772 O O . SER A 1 92 ? -1.296 -0.614 10.137 1.00 77.00 92 SER A O 1
ATOM 774 N N . LEU A 1 93 ? -2.088 1.281 9.271 1.00 81.00 93 LEU A N 1
ATOM 775 C CA . LEU A 1 93 ? -2.095 0.762 7.902 1.00 81.00 93 LEU A CA 1
ATOM 776 C C . LEU A 1 93 ? -0.687 0.724 7.283 1.00 81.00 93 LEU A C 1
ATOM 778 O O . LEU A 1 93 ? -0.368 -0.202 6.539 1.00 81.00 93 LEU A O 1
ATOM 782 N N . SER A 1 94 ? 0.188 1.677 7.620 1.00 79.69 94 SER A N 1
ATOM 783 C CA . SER A 1 94 ? 1.595 1.649 7.180 1.00 79.69 94 SER A CA 1
ATOM 784 C C . SER A 1 94 ? 2.408 0.512 7.809 1.00 79.69 94 SER A C 1
ATOM 786 O O . SER A 1 94 ? 3.381 0.058 7.203 1.00 79.69 94 SER A O 1
ATOM 788 N N . SER A 1 95 ? 1.954 -0.037 8.942 1.00 79.44 95 SER A N 1
ATOM 789 C CA . SER A 1 95 ? 2.501 -1.266 9.539 1.00 79.44 95 SER A CA 1
ATOM 790 C C . SER A 1 95 ? 2.551 -2.448 8.575 1.00 79.44 95 SER A C 1
ATOM 792 O O . SER A 1 95 ? 3.452 -3.277 8.660 1.00 79.44 95 SER A O 1
ATOM 794 N N . LEU A 1 96 ? 1.614 -2.513 7.626 1.00 82.44 96 LEU A N 1
ATOM 795 C CA . LEU A 1 96 ? 1.554 -3.594 6.650 1.00 82.44 96 LEU A CA 1
ATOM 796 C C . LEU A 1 96 ? 2.763 -3.573 5.708 1.00 82.44 96 LEU A C 1
ATOM 798 O O . LEU A 1 96 ? 3.166 -4.613 5.203 1.00 82.44 96 LEU A O 1
ATOM 802 N N . ILE A 1 97 ? 3.362 -2.402 5.481 1.00 81.69 97 ILE A N 1
ATOM 803 C CA . ILE A 1 97 ? 4.549 -2.251 4.632 1.00 81.69 97 ILE A CA 1
ATOM 804 C C . ILE A 1 97 ? 5.810 -2.620 5.420 1.00 81.69 97 ILE A C 1
ATOM 806 O O . ILE A 1 97 ? 6.704 -3.281 4.895 1.00 81.69 97 ILE A O 1
ATOM 810 N N . ASN A 1 98 ? 5.885 -2.204 6.687 1.00 75.94 98 ASN A N 1
ATOM 811 C CA . ASN A 1 98 ? 7.006 -2.511 7.568 1.00 75.94 98 ASN A CA 1
ATOM 812 C C . ASN A 1 98 ? 6.518 -2.901 8.975 1.00 75.94 98 ASN A C 1
ATOM 814 O O . ASN A 1 98 ? 6.435 -2.055 9.864 1.00 75.94 98 ASN A O 1
ATOM 818 N N . PRO A 1 99 ? 6.255 -4.192 9.227 1.00 67.25 99 PRO A N 1
ATOM 819 C CA . PRO A 1 99 ? 5.715 -4.639 10.512 1.00 67.25 99 PRO A CA 1
ATOM 820 C C . PRO A 1 99 ? 6.669 -4.408 11.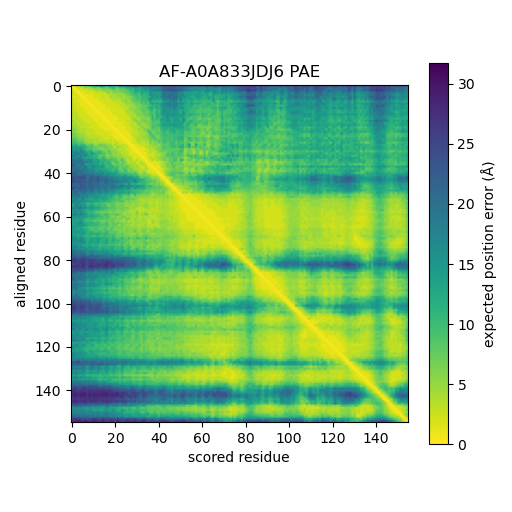687 1.00 67.25 99 PRO A C 1
ATOM 822 O O . PRO A 1 99 ? 6.238 -4.319 12.831 1.00 67.25 99 PRO A O 1
ATOM 825 N N . LYS A 1 100 ? 7.978 -4.303 11.413 1.00 64.75 100 LYS A N 1
ATOM 826 C CA . LYS A 1 100 ? 9.016 -4.104 12.434 1.00 64.75 100 LYS A CA 1
ATOM 827 C C . LYS A 1 100 ? 9.104 -2.661 12.929 1.00 64.75 100 LYS A C 1
ATOM 829 O O . LYS A 1 100 ? 9.773 -2.421 13.928 1.00 64.75 100 LYS A O 1
ATOM 834 N N . SER A 1 101 ? 8.497 -1.697 12.230 1.00 62.41 101 SER A N 1
ATOM 835 C CA . SER A 1 101 ? 8.639 -0.279 12.578 1.00 62.41 101 SER A CA 1
ATOM 836 C C . SER A 1 101 ? 7.716 0.184 13.702 1.00 62.41 101 SER A C 1
ATOM 838 O O . SER A 1 101 ? 7.843 1.324 14.140 1.00 62.41 101 SER A O 1
ATOM 840 N N . LEU A 1 102 ? 6.792 -0.656 14.176 1.00 61.88 102 LEU A N 1
ATOM 841 C CA . LEU A 1 102 ? 5.864 -0.293 15.245 1.00 61.88 102 LEU A CA 1
ATOM 842 C C . LEU A 1 102 ? 6.151 -1.095 16.5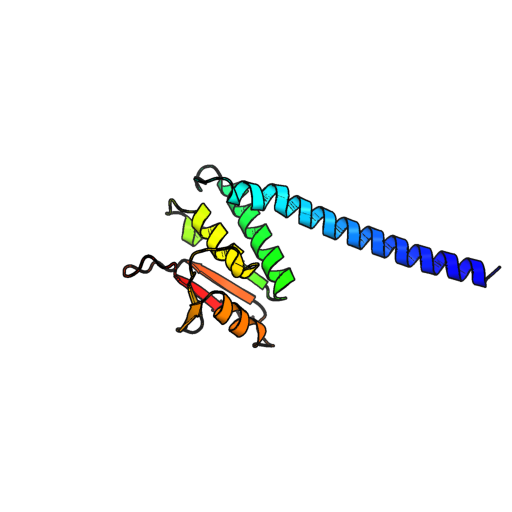09 1.00 61.88 102 LEU A C 1
ATOM 844 O O . LEU A 1 102 ? 6.250 -2.315 16.479 1.00 61.88 102 LEU A O 1
ATOM 848 N N . GLY A 1 103 ? 6.242 -0.389 17.637 1.00 59.09 103 GLY A N 1
ATOM 849 C CA . GLY A 1 103 ? 6.358 -0.995 18.966 1.00 59.09 103 GLY A CA 1
ATOM 850 C C . GLY A 1 103 ? 5.035 -1.536 19.527 1.00 59.09 103 GLY A C 1
ATOM 851 O O . GLY A 1 103 ? 5.008 -1.969 20.673 1.00 59.09 103 GLY A O 1
ATOM 852 N N . GLN A 1 104 ? 3.939 -1.482 18.759 1.00 67.25 104 GLN A N 1
ATOM 853 C CA . GLN A 1 104 ? 2.602 -1.935 19.154 1.00 67.25 104 GLN A CA 1
ATOM 854 C C . GLN A 1 104 ? 2.042 -2.915 18.117 1.00 67.25 104 GLN A C 1
ATOM 856 O O . GLN A 1 104 ? 2.147 -2.675 16.914 1.00 67.25 104 GLN A O 1
ATOM 861 N N . GLU A 1 105 ? 1.423 -4.001 18.587 1.00 67.25 105 GLU A N 1
ATOM 862 C CA . GLU A 1 105 ? 0.751 -4.977 17.726 1.00 67.25 105 GLU A CA 1
ATOM 863 C C . GLU A 1 105 ? -0.615 -4.460 17.260 1.00 67.25 105 GLU A C 1
ATOM 865 O O . GLU A 1 105 ? -1.465 -4.074 18.065 1.00 67.25 105 GLU A O 1
ATOM 870 N N . ILE A 1 106 ? -0.815 -4.477 15.942 1.00 77.25 106 ILE A N 1
ATOM 871 C CA . ILE A 1 106 ? -2.071 -4.127 15.272 1.00 77.25 106 ILE A CA 1
ATOM 872 C C . ILE A 1 106 ? -2.724 -5.405 14.771 1.00 77.25 106 ILE A C 1
ATOM 874 O O . ILE A 1 106 ? -2.045 -6.267 14.199 1.00 77.25 106 ILE A O 1
ATOM 878 N N . PHE A 1 107 ? -4.040 -5.488 14.949 1.00 83.19 107 PHE A N 1
ATOM 879 C CA . PHE A 1 107 ? -4.822 -6.662 14.611 1.00 83.19 107 PHE A CA 1
ATOM 880 C C . PHE A 1 107 ? -5.777 -6.387 13.441 1.00 83.19 107 PHE A C 1
ATOM 882 O O . PHE A 1 107 ? -6.347 -5.305 13.279 1.00 83.19 107 PHE A O 1
ATOM 889 N N . PHE A 1 108 ? -5.936 -7.396 12.596 1.00 83.56 108 PHE A N 1
ATOM 890 C CA . PHE A 1 108 ? -6.769 -7.394 11.404 1.00 83.56 108 PHE A CA 1
ATOM 891 C C . PHE A 1 108 ? -7.740 -8.565 11.508 1.00 83.56 108 PHE A C 1
ATOM 893 O O . PHE A 1 108 ? -7.329 -9.718 11.594 1.00 83.56 108 PHE A O 1
ATOM 900 N N . GLU A 1 109 ? -9.033 -8.274 11.511 1.00 84.38 109 GLU A N 1
ATOM 901 C CA . GLU A 1 109 ? -10.084 -9.268 11.378 1.00 84.38 109 GLU A CA 1
ATOM 902 C C . GLU A 1 109 ? -10.240 -9.631 9.902 1.00 84.38 109 GLU A C 1
ATOM 904 O O . GLU A 1 109 ? -10.726 -8.844 9.090 1.00 84.38 109 GLU A O 1
ATOM 909 N N . TYR A 1 110 ? -9.813 -10.839 9.559 1.00 84.25 110 TYR A N 1
ATOM 910 C CA . TYR A 1 110 ? -9.837 -11.372 8.208 1.00 84.25 110 TYR A CA 1
ATOM 911 C C . TYR A 1 110 ? -10.443 -12.775 8.232 1.00 84.25 110 TYR A C 1
ATOM 913 O O . TYR A 1 110 ? -9.990 -13.630 8.988 1.00 84.25 110 TYR A O 1
ATOM 921 N N . ASN A 1 111 ? -11.482 -13.024 7.427 1.00 81.88 111 ASN A N 1
ATOM 922 C CA . ASN A 1 111 ? -12.223 -14.298 7.418 1.00 81.88 111 ASN A CA 1
ATOM 923 C C . ASN A 1 111 ? -12.680 -14.754 8.825 1.00 81.88 111 ASN A C 1
ATOM 925 O O . ASN A 1 111 ? -12.528 -15.921 9.182 1.00 81.88 111 ASN A O 1
ATOM 929 N N . HIS A 1 112 ? -13.211 -13.829 9.634 1.00 79.75 112 HIS A N 1
ATOM 930 C CA . HIS A 1 112 ? -13.631 -14.061 11.029 1.00 79.75 112 HIS A CA 1
ATOM 931 C C . HIS A 1 112 ? -12.513 -14.499 11.993 1.00 79.75 112 HIS A C 1
ATOM 933 O O . HIS A 1 112 ? -12.795 -14.967 13.095 1.00 79.75 112 HIS A O 1
ATOM 939 N N . GLN A 1 113 ? -11.245 -14.329 11.611 1.00 83.56 113 GLN A N 1
ATOM 940 C CA . GLN A 1 113 ? -10.086 -14.563 12.469 1.00 83.56 113 GLN A CA 1
ATOM 941 C C . GLN A 1 113 ? -9.362 -13.248 12.742 1.00 83.56 113 GLN A C 1
ATOM 943 O O . GLN A 1 113 ? -9.171 -12.439 11.837 1.00 83.56 113 GLN A O 1
ATOM 948 N N . ILE A 1 114 ? -8.944 -13.041 13.990 1.00 85.25 114 ILE A N 1
ATOM 949 C CA . ILE A 1 114 ? -8.121 -11.896 14.383 1.00 85.25 114 ILE A CA 1
ATOM 950 C C . ILE A 1 114 ? -6.660 -12.279 14.153 1.00 85.25 114 ILE A C 1
ATOM 952 O O . ILE A 1 114 ? -6.151 -13.193 14.797 1.00 85.25 114 ILE A O 1
ATOM 956 N N . LEU A 1 115 ? -6.005 -11.587 13.227 1.00 85.62 115 LEU A N 1
ATOM 957 C CA . LEU A 1 115 ? -4.630 -11.834 12.808 1.00 85.62 115 LEU A CA 1
ATOM 958 C C . LEU A 1 115 ? -3.753 -10.630 13.149 1.00 85.62 115 LEU A C 1
ATOM 960 O O . LEU A 1 115 ? -4.158 -9.486 12.956 1.00 85.62 115 LEU A O 1
ATOM 964 N N . SER A 1 116 ? -2.523 -10.863 13.594 1.00 85.75 116 SER A N 1
ATOM 965 C CA . SER A 1 116 ? -1.500 -9.810 13.629 1.00 85.75 116 SER A CA 1
ATOM 966 C C . SER A 1 116 ? -1.150 -9.337 12.210 1.00 85.75 116 SER A C 1
ATOM 968 O O . SER A 1 116 ? -1.348 -10.065 11.235 1.00 85.75 116 SER A O 1
ATOM 970 N N . ALA A 1 117 ? -0.555 -8.147 12.069 1.00 82.62 117 ALA A N 1
ATOM 971 C CA . ALA A 1 117 ? -0.083 -7.639 10.771 1.00 82.62 117 ALA A CA 1
ATOM 972 C C . ALA A 1 117 ? 0.763 -8.670 9.990 1.00 82.62 117 ALA A C 1
ATOM 974 O O . ALA A 1 117 ? 0.571 -8.864 8.791 1.00 82.62 117 ALA A O 1
ATOM 975 N N . ASN A 1 118 ? 1.662 -9.384 10.676 1.00 83.38 118 ASN A N 1
ATOM 976 C CA . ASN A 1 118 ? 2.511 -10.409 10.063 1.00 83.38 118 ASN A CA 1
ATOM 977 C C . ASN A 1 118 ? 1.718 -11.629 9.578 1.00 83.38 118 ASN A C 1
ATOM 979 O O . ASN A 1 118 ? 1.994 -12.161 8.502 1.00 83.38 118 ASN A O 1
ATOM 983 N N . GLU A 1 119 ? 0.758 -12.101 10.371 1.00 86.75 119 GLU A N 1
ATOM 984 C CA . GLU A 1 119 ? -0.097 -13.235 10.005 1.00 86.75 119 GLU A CA 1
ATOM 985 C C . GLU A 1 119 ? -1.038 -12.873 8.863 1.00 86.75 119 GLU A C 1
ATOM 987 O O . GLU A 1 119 ? -1.206 -13.659 7.933 1.00 86.75 119 GLU A O 1
ATOM 992 N N . PHE A 1 120 ? -1.577 -11.656 8.885 1.00 87.69 120 PHE A N 1
ATOM 993 C CA . PHE A 1 120 ? -2.384 -11.116 7.805 1.00 87.69 120 PHE A CA 1
ATOM 994 C C . PHE A 1 120 ? -1.590 -11.032 6.494 1.00 87.69 120 PHE A C 1
ATOM 996 O O . PHE A 1 120 ? -2.047 -11.512 5.462 1.00 87.69 120 PHE A O 1
ATOM 1003 N N . ILE A 1 121 ? -0.356 -10.519 6.524 1.00 85.94 121 ILE A N 1
ATOM 1004 C CA . ILE A 1 121 ? 0.513 -10.496 5.338 1.00 85.94 121 ILE A CA 1
ATOM 1005 C C . ILE A 1 121 ? 0.739 -11.912 4.791 1.00 85.94 121 ILE A C 1
ATOM 1007 O O . ILE A 1 121 ? 0.643 -12.134 3.581 1.00 85.94 121 ILE A O 1
ATOM 1011 N N . LYS A 1 122 ? 1.006 -12.893 5.661 1.00 86.56 122 LYS A N 1
ATOM 1012 C CA . LYS A 1 122 ? 1.168 -14.298 5.251 1.00 86.56 122 LYS A CA 1
ATOM 1013 C C . LYS A 1 122 ? -0.119 -14.876 4.652 1.00 86.56 122 LYS A C 1
ATOM 1015 O O . LYS A 1 122 ? -0.060 -15.612 3.666 1.00 86.56 122 LYS A O 1
ATOM 1020 N N . SER A 1 123 ? -1.281 -14.548 5.213 1.00 86.62 123 SER A N 1
ATOM 1021 C CA . SER A 1 123 ? -2.565 -15.074 4.741 1.00 86.62 123 SER A CA 1
ATOM 1022 C C . SER A 1 123 ? -2.948 -14.521 3.366 1.00 86.62 123 SER A C 1
ATOM 1024 O O . SER A 1 123 ? -3.411 -15.283 2.521 1.00 86.62 123 SER A O 1
ATOM 1026 N N . ILE A 1 124 ? -2.687 -13.240 3.089 1.00 86.56 124 ILE A N 1
ATOM 1027 C CA . ILE A 1 124 ? -3.015 -12.643 1.786 1.00 86.56 124 ILE A CA 1
ATOM 1028 C C . ILE A 1 124 ? -2.011 -13.024 0.695 1.00 86.56 124 ILE A C 1
ATOM 1030 O O . ILE A 1 124 ? -2.400 -13.223 -0.451 1.00 86.56 124 ILE A O 1
ATOM 1034 N N . THR A 1 125 ? -0.728 -13.173 1.037 1.00 83.31 125 THR A N 1
ATOM 1035 C CA . THR A 1 125 ? 0.320 -13.542 0.066 1.00 83.31 125 THR A CA 1
ATOM 1036 C C . THR A 1 125 ? 0.271 -15.014 -0.328 1.00 83.31 125 THR A C 1
ATOM 1038 O O . THR A 1 125 ? 0.664 -15.361 -1.438 1.00 83.31 125 THR A O 1
ATOM 1041 N N . SER A 1 126 ? -0.241 -15.886 0.544 1.00 83.62 126 SER A N 1
ATOM 1042 C CA . SER A 1 126 ? -0.430 -17.310 0.236 1.00 83.62 126 SER A CA 1
ATOM 1043 C C . SER A 1 126 ? -1.634 -17.587 -0.677 1.00 83.62 126 SER A C 1
ATOM 1045 O O . SER A 1 126 ? -1.720 -18.660 -1.277 1.00 83.62 126 SER A O 1
ATOM 1047 N N . GLN A 1 127 ? -2.556 -16.634 -0.836 1.00 80.62 127 GLN A N 1
ATOM 1048 C CA . GLN A 1 127 ? -3.731 -16.787 -1.691 1.00 80.62 127 GLN A CA 1
ATOM 1049 C C . GLN A 1 127 ? -3.463 -16.293 -3.122 1.00 80.62 127 GLN A C 1
ATOM 1051 O O . GLN A 1 127 ? -3.597 -15.114 -3.433 1.00 80.62 127 GLN A O 1
ATOM 1056 N N . ASN A 1 128 ? -3.207 -17.218 -4.050 1.00 65.62 128 ASN A N 1
ATOM 1057 C CA . ASN A 1 128 ? -2.934 -16.896 -5.463 1.00 65.62 128 ASN A CA 1
ATOM 1058 C C . ASN A 1 128 ? -4.079 -16.193 -6.230 1.00 65.62 128 ASN A C 1
ATOM 1060 O O . ASN A 1 128 ? -3.854 -15.697 -7.331 1.00 65.62 128 ASN A O 1
ATOM 1064 N N . LYS A 1 129 ? -5.316 -16.178 -5.713 1.00 74.94 129 LYS A N 1
ATOM 1065 C CA . LYS A 1 129 ? -6.500 -15.639 -6.424 1.00 74.94 129 LYS A CA 1
ATOM 1066 C C . LYS A 1 129 ? -6.951 -14.258 -5.946 1.00 74.94 129 LYS A C 1
ATOM 1068 O O . LYS A 1 129 ? -7.928 -13.726 -6.468 1.00 74.94 129 LYS A O 1
ATOM 1073 N N . LEU A 1 130 ? -6.278 -13.691 -4.954 1.00 81.62 130 LEU A N 1
ATOM 1074 C CA . LEU A 1 130 ? -6.732 -12.490 -4.269 1.00 81.62 130 LEU A CA 1
ATOM 1075 C C . LEU A 1 130 ? -6.455 -11.245 -5.133 1.00 81.62 130 LEU A C 1
ATOM 1077 O O . LEU A 1 130 ? -5.310 -10.845 -5.317 1.00 81.62 130 LEU A O 1
ATOM 1081 N N . LYS A 1 131 ? -7.502 -10.633 -5.706 1.00 81.88 131 LYS A N 1
ATOM 1082 C CA . LYS A 1 131 ? -7.350 -9.466 -6.604 1.00 81.88 131 LYS A CA 1
ATOM 1083 C C . LYS A 1 131 ? -7.462 -8.126 -5.882 1.00 81.88 131 LYS A C 1
ATOM 1085 O O . LYS A 1 131 ? -6.754 -7.176 -6.232 1.00 81.88 131 LYS A O 1
ATOM 1090 N N . LYS A 1 132 ? -8.387 -8.027 -4.923 1.00 87.44 132 LYS A N 1
ATOM 1091 C CA . LYS A 1 132 ? -8.691 -6.788 -4.206 1.00 87.44 132 LYS A CA 1
ATOM 1092 C C . LYS A 1 132 ? -9.067 -7.061 -2.753 1.00 87.44 132 LYS A C 1
ATOM 1094 O O . LYS A 1 132 ? -9.870 -7.946 -2.470 1.00 87.44 132 LYS A O 1
ATOM 1099 N N . ILE A 1 133 ? -8.523 -6.236 -1.868 1.00 88.44 133 ILE A N 1
ATOM 1100 C CA . ILE A 1 133 ? -8.803 -6.208 -0.438 1.00 88.44 133 ILE A CA 1
ATOM 1101 C C . ILE A 1 133 ? -9.450 -4.871 -0.097 1.00 88.44 133 ILE A C 1
ATOM 1103 O O . ILE A 1 133 ? -8.975 -3.813 -0.524 1.00 88.44 133 ILE A O 1
ATOM 1107 N N . HIS A 1 134 ? -10.527 -4.923 0.676 1.00 88.75 134 HIS A N 1
ATOM 1108 C CA . HIS A 1 134 ? -11.143 -3.752 1.272 1.00 88.75 134 HIS A CA 1
ATOM 1109 C C . HIS A 1 134 ? -10.885 -3.725 2.769 1.00 88.75 134 HIS A C 1
ATOM 1111 O O . HIS A 1 134 ? -11.086 -4.728 3.447 1.00 88.75 134 HIS A O 1
ATOM 1117 N N . ILE A 1 135 ? -10.410 -2.586 3.262 1.00 87.38 135 ILE A N 1
ATOM 1118 C CA . ILE A 1 135 ? -10.123 -2.372 4.674 1.00 87.38 135 ILE A CA 1
ATOM 1119 C C . ILE A 1 135 ? -11.077 -1.298 5.176 1.00 87.38 135 ILE A C 1
ATOM 1121 O O . ILE A 1 135 ? -11.070 -0.170 4.675 1.00 87.38 135 ILE A O 1
ATOM 1125 N N . SER A 1 136 ? -11.872 -1.651 6.176 1.00 85.31 136 SER A N 1
ATOM 1126 C CA . SER A 1 136 ? -12.741 -0.726 6.893 1.00 85.31 136 SER A CA 1
ATOM 1127 C C . SER A 1 136 ? -12.440 -0.780 8.386 1.00 85.31 136 SER A C 1
ATOM 1129 O O . SER A 1 136 ? -11.883 -1.746 8.916 1.00 85.31 136 SER A O 1
ATOM 1131 N N . TYR A 1 137 ? -12.746 0.309 9.075 1.00 78.12 137 TYR A N 1
ATOM 1132 C CA . TYR A 1 137 ? -12.561 0.368 10.513 1.00 78.12 137 TYR A CA 1
ATOM 1133 C C . TYR A 1 137 ? -13.705 -0.347 11.236 1.00 78.12 137 TYR A C 1
ATOM 1135 O O . TYR A 1 137 ? -14.871 -0.054 10.975 1.00 78.12 137 TYR A O 1
ATOM 1143 N N . LYS A 1 138 ? -13.376 -1.230 12.188 1.00 73.00 138 LYS A N 1
ATOM 1144 C CA . LYS A 1 138 ? -14.355 -1.839 13.092 1.00 73.00 138 LYS A CA 1
ATOM 1145 C C . LYS A 1 138 ? -14.154 -1.298 14.499 1.00 73.00 138 LYS A C 1
ATOM 1147 O O . LYS A 1 138 ? -13.077 -1.406 15.082 1.00 73.00 138 LYS A O 1
ATOM 1152 N N . GLU A 1 139 ? -15.202 -0.706 15.053 1.00 63.00 139 GLU A N 1
ATOM 1153 C CA . GLU A 1 139 ? -15.191 -0.284 16.446 1.00 63.00 139 GLU A CA 1
ATOM 1154 C C . GLU A 1 139 ? -15.336 -1.518 17.336 1.00 63.00 139 GLU A C 1
ATOM 1156 O O . GLU A 1 139 ? -16.331 -2.234 17.246 1.00 63.00 139 GLU A O 1
ATOM 1161 N N . ASN A 1 140 ? -14.323 -1.794 18.159 1.00 58.03 140 ASN A 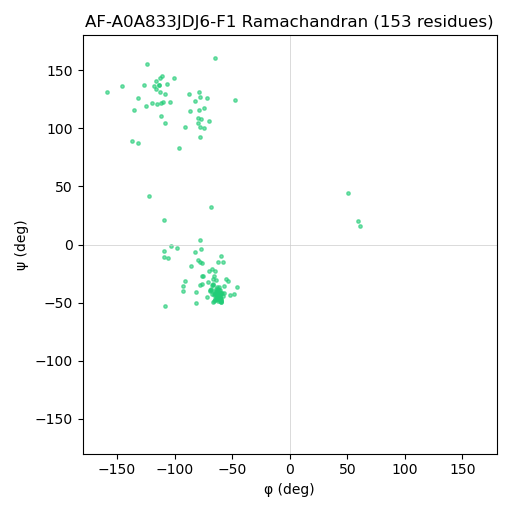N 1
ATOM 1162 C CA . ASN A 1 140 ? -14.399 -2.849 19.158 1.00 58.03 140 ASN A CA 1
ATOM 1163 C C . ASN A 1 140 ? -14.398 -2.216 20.550 1.00 58.03 140 ASN A C 1
ATOM 1165 O O . ASN A 1 140 ? -13.482 -1.472 20.899 1.00 58.03 140 ASN A O 1
ATOM 1169 N N . THR A 1 141 ? -15.442 -2.485 21.328 1.00 54.56 141 THR A N 1
ATOM 1170 C CA . THR A 1 141 ? -15.693 -1.856 22.632 1.00 54.56 141 THR A CA 1
ATOM 1171 C C . THR A 1 141 ? -14.867 -2.451 23.772 1.00 54.56 141 THR A C 1
ATOM 1173 O O . THR A 1 141 ? -14.797 -1.845 24.835 1.00 54.56 141 THR A O 1
ATOM 1176 N N . GLU A 1 142 ? -14.223 -3.607 23.575 1.00 50.34 142 GLU A N 1
ATOM 1177 C CA . GLU A 1 142 ? -13.666 -4.394 24.690 1.00 50.34 142 GLU A CA 1
ATOM 1178 C C . GLU A 1 142 ? -12.139 -4.417 24.806 1.00 50.34 142 GLU A C 1
ATOM 1180 O O . GLU A 1 142 ? -11.624 -4.850 25.830 1.00 50.34 142 GLU A O 1
ATOM 1185 N N . ASN A 1 143 ? -11.379 -3.931 23.824 1.00 46.16 143 ASN A N 1
ATOM 1186 C CA . ASN A 1 143 ? -9.930 -3.799 23.979 1.00 46.16 143 ASN A CA 1
ATOM 1187 C C . ASN A 1 143 ? -9.373 -2.773 22.997 1.00 46.16 143 ASN A C 1
ATOM 1189 O O . ASN A 1 143 ? -9.615 -2.842 21.796 1.00 46.16 143 ASN A O 1
ATOM 1193 N N . SER A 1 144 ? -8.563 -1.856 23.514 1.00 52.09 144 SER A N 1
ATOM 1194 C CA . SER A 1 144 ? -7.831 -0.790 22.817 1.00 52.09 144 SER A CA 1
ATOM 1195 C C . SER A 1 144 ? -6.702 -1.298 21.901 1.00 52.09 144 SER A C 1
ATOM 1197 O O . SER A 1 144 ? -5.676 -0.644 21.723 1.00 52.09 144 SER A O 1
ATOM 1199 N N . LYS A 1 145 ? -6.879 -2.479 21.308 1.00 57.84 145 LYS A N 1
ATOM 1200 C CA . LYS A 1 145 ? -6.002 -3.073 20.304 1.00 57.84 145 LYS A CA 1
ATOM 1201 C C . LYS A 1 145 ? -6.760 -2.994 18.982 1.00 57.84 145 LYS A C 1
ATOM 1203 O O . LYS A 1 145 ? -7.764 -3.672 18.805 1.00 57.84 145 LYS A O 1
ATOM 1208 N N . PHE A 1 146 ? -6.358 -2.063 18.122 1.00 61.03 146 PHE A N 1
ATOM 1209 C CA . PHE A 1 146 ? -7.055 -1.716 16.879 1.00 61.03 146 PHE A CA 1
ATOM 1210 C C . PHE A 1 146 ? -7.427 -2.962 16.063 1.00 61.03 146 PHE A C 1
ATOM 1212 O O . PHE A 1 146 ? -6.534 -3.735 15.724 1.00 61.03 146 PHE A O 1
ATOM 1219 N N . ASN A 1 147 ? -8.718 -3.110 15.733 1.00 67.50 147 ASN A N 1
ATOM 1220 C CA . ASN A 1 147 ? -9.248 -4.183 14.893 1.00 67.50 147 ASN A CA 1
ATOM 1221 C C . ASN A 1 147 ? -9.737 -3.611 13.558 1.00 67.50 147 ASN A C 1
ATOM 1223 O O . ASN A 1 147 ? -10.733 -2.889 13.486 1.00 67.50 147 ASN A O 1
ATOM 1227 N N . TRP A 1 148 ? -9.023 -3.942 12.490 1.00 77.31 148 TRP A N 1
ATOM 1228 C CA . TRP A 1 148 ? -9.414 -3.622 11.119 1.00 77.31 148 TRP A CA 1
ATOM 1229 C C . TRP A 1 148 ? -10.311 -4.716 10.551 1.00 77.31 148 TRP A C 1
ATOM 1231 O O . TRP A 1 148 ? -9.917 -5.873 10.593 1.00 77.31 148 TRP A O 1
ATOM 1241 N N . LEU A 1 149 ? -11.471 -4.380 9.984 1.00 81.50 149 LEU A N 1
ATOM 1242 C CA . LEU A 1 149 ? -12.256 -5.347 9.216 1.00 81.50 149 LEU A CA 1
ATOM 1243 C C . LEU A 1 149 ? -11.689 -5.420 7.801 1.00 81.50 149 LEU A C 1
ATOM 1245 O O . LEU A 1 149 ? -11.598 -4.405 7.102 1.00 81.50 149 LEU A O 1
ATOM 1249 N N . VAL A 1 150 ? -11.317 -6.623 7.383 1.00 83.75 150 VAL A N 1
ATOM 1250 C CA . VAL A 1 150 ? -10.741 -6.863 6.068 1.00 83.75 150 VAL A CA 1
ATOM 1251 C C . VAL A 1 150 ? -11.604 -7.835 5.272 1.00 83.75 150 VAL A C 1
ATOM 1253 O O . VAL A 1 150 ? -11.801 -8.984 5.665 1.00 83.75 150 VAL A O 1
ATOM 1256 N N . GLU A 1 151 ? -12.063 -7.384 4.107 1.00 84.75 151 GLU A N 1
ATOM 1257 C CA . GLU A 1 151 ? -12.927 -8.149 3.210 1.00 84.75 151 GLU A CA 1
ATOM 1258 C C . GLU A 1 151 ? -12.254 -8.391 1.853 1.00 84.75 151 GLU A C 1
ATOM 1260 O O . GLU A 1 151 ? -11.665 -7.492 1.242 1.00 84.75 151 GLU A O 1
ATOM 1265 N N . ASN A 1 152 ? -12.372 -9.621 1.349 1.00 83.62 152 ASN A N 1
ATOM 1266 C CA . ASN A 1 152 ? -11.972 -9.961 -0.013 1.00 83.62 152 ASN A CA 1
ATOM 1267 C C . ASN A 1 152 ? -13.053 -9.496 -0.991 1.00 83.62 152 ASN A C 1
ATOM 1269 O O . ASN A 1 152 ? -14.146 -10.058 -1.019 1.00 83.62 152 ASN A O 1
ATOM 1273 N N . ILE A 1 153 ? -12.726 -8.548 -1.869 1.00 78.69 153 ILE A N 1
ATOM 1274 C CA . ILE A 1 153 ? -13.604 -8.196 -2.986 1.00 78.69 153 ILE A CA 1
ATOM 1275 C C . ILE A 1 153 ? -13.122 -8.972 -4.215 1.00 78.69 153 ILE A C 1
ATOM 1277 O O . ILE A 1 153 ? -12.361 -8.462 -5.040 1.00 78.69 153 ILE A O 1
ATOM 1281 N N . ASN A 1 154 ? -13.547 -10.230 -4.335 1.00 61.47 154 ASN A N 1
ATOM 1282 C CA . ASN A 1 154 ? -13.368 -10.982 -5.574 1.00 61.47 154 ASN A CA 1
ATOM 1283 C C . ASN A 1 154 ? -14.425 -10.528 -6.591 1.00 61.47 154 ASN A C 1
ATOM 1285 O O . ASN A 1 154 ? -15.534 -11.054 -6.601 1.00 61.47 154 ASN A O 1
ATOM 1289 N N . VAL A 1 155 ? -14.067 -9.549 -7.432 1.00 46.69 155 VAL A N 1
ATOM 1290 C CA . VAL A 1 155 ? -14.721 -9.320 -8.737 1.00 46.69 155 VAL A CA 1
ATOM 1291 C C . VAL A 1 155 ? -13.979 -10.094 -9.827 1.00 46.69 155 VAL A C 1
ATOM 1293 O O . VAL A 1 155 ? -12.719 -10.067 -9.870 1.00 46.69 155 VAL A O 1
#

pLDDT: mean 77.76, std 11.07, range [46.16, 94.69]

Mean predicted aligned error: 9.52 Å

Sequence (155 aa):
MIANFIFHFIFAIFAVWAGVAWFILHNRYQSLRENLIPSLCLQNINITQNRSLFIRAIRTLEQELFHSFKIKFSIDINSFNTKKESHTLLLSLSSLINPKSLGQEIFFEYNHQILSANEFIKSITSQNKLKKIHISYKENTENSKFNWLVENINV

Foldseek 3Di:
DVVVVVVVVVVVVVVVVVVVVVVVVVVLVVLCVPQQVVLLVPQWDPCVVCVVSLVSNVVSLQVLLCVVQVAGEAEPPVLPNPDRPSNVVSVLSCCLVPVPPDPAWAWEQDPNDTDTSVRVSVVSNPDPQQHYKYWYFDDDPPDPRGYIYIDGDRD

Nearest PDB structures (foldseek):
  7kl7-assembly1_A  TM=1.983E-01  e=5.748E+00  Helicobacter pylori

Secondary structure (DSSP, 8-state):
-HHHHHHHHHHHHHHHHHHHHHHHHHHHHHHIIIIIHHHHH-S---HHHHHHHHHHHHHHHHHHHHHHHSSEEEE-SGGGTT-S-HHHHHHHHHTTT-GGG-SS--EEEETTEEEEHHHHHHHHHT-TT--EEEEEEE--SS-SS-EEEEEE---

Solvent-accessible surface area (backbone atoms only — not comparable to full-atom values): 8892 Å² total; per-residue (Å²): 112,68,68,60,51,52,50,55,52,54,49,48,51,51,50,51,53,50,51,53,52,50,51,54,52,50,53,50,52,47,49,42,61,69,30,37,49,54,50,71,67,36,86,69,47,52,58,90,82,40,43,70,55,52,53,46,21,51,54,52,48,33,52,51,48,23,70,75,69,74,28,43,53,44,72,52,68,73,76,52,82,84,60,84,51,54,31,62,51,54,52,58,61,50,30,71,80,42,64,83,79,50,100,65,83,47,35,34,34,43,90,93,38,82,27,45,53,70,54,44,52,52,57,57,71,70,42,92,81,62,57,29,40,36,40,37,76,45,91,64,94,85,53,101,56,57,43,33,38,44,44,79,51,83,127

Organism: NCBI:txid2654512

Radius of gyration: 19.82 Å; Cα contacts (8 Å, |Δi|>4): 178; chains: 1; bounding box: 46×38×64 Å